Protein AF-A0A371E6U9-F1 (afdb_monomer_lite)

Secondary structure (DSSP, 8-state):
----SS-HHHHHHHGGGG--THHHHHHHHSPTTS--SHHHHHHHHHHHH-TT------THHHHT----TT--HHHHHHHHHHHHHHHHS-SSHHHHHHHHTT---HHHHHHHHHHHHTTS--

Foldseek 3Di:
DDPPDDDQVVLVVCVLVVDDDPLNVVVVVDDPPQDDGNVSVVVVSCVVPVPDPPPLDDVVVLVVLDQDDVHDPVRSVVVSVVCCLLNVDDDDPLSVVCVVDVDPDPVVNVVSVVVVVVVPPD

Radius of gyration: 21.33 Å; chains: 1; bounding box: 51×49×44 Å

Sequence (122 aa):
MYISGGNDKLSCKLFPGTLRGVAMQWMTTLLARTIRTFNDLASTFVSQFAANKAKKLEVADLFDVKQARGESLKNYIACFNNATVSKGLRASPFSDSLALERSVSMEEIRMRAEKHVEVEED

pLDDT: mean 70.94, std 13.4, range [37.16, 91.88]

Structure (mmCIF, N/CA/C/O backbone):
data_AF-A0A371E6U9-F1
#
_entry.id   AF-A0A371E6U9-F1
#
loop_
_atom_site.group_PDB
_atom_site.id
_atom_site.type_symbol
_atom_site.label_atom_id
_atom_site.label_alt_id
_atom_site.label_comp_id
_atom_site.label_asym_id
_atom_site.label_entity_id
_atom_site.label_seq_id
_atom_site.pdbx_PDB_ins_code
_atom_site.Cartn_x
_atom_site.Cartn_y
_atom_site.Cartn_z
_atom_site.occupancy
_atom_site.B_iso_or_equiv
_atom_site.auth_seq_id
_atom_site.auth_comp_id
_atom_site.auth_asym_id
_atom_site.auth_atom_id
_atom_site.pdbx_PDB_model_num
ATOM 1 N N . MET A 1 1 ? 20.341 -10.053 4.316 1.00 43.53 1 MET A N 1
ATOM 2 C CA . MET A 1 1 ? 21.127 -10.214 3.074 1.00 43.53 1 MET A CA 1
ATOM 3 C C . MET A 1 1 ? 21.122 -8.858 2.383 1.00 43.53 1 MET A C 1
ATOM 5 O O . MET A 1 1 ? 20.090 -8.465 1.859 1.00 43.53 1 MET A O 1
ATOM 9 N N . TYR A 1 2 ? 22.200 -8.082 2.523 1.00 43.97 2 TYR A N 1
ATOM 10 C CA . TYR A 1 2 ? 22.331 -6.777 1.871 1.00 43.97 2 TYR A CA 1
ATOM 11 C C . TYR A 1 2 ? 22.544 -7.019 0.376 1.00 43.97 2 TYR A C 1
ATOM 13 O O . TYR A 1 2 ? 23.588 -7.533 -0.016 1.00 43.97 2 TYR A O 1
ATOM 21 N N . ILE A 1 3 ? 21.555 -6.693 -0.455 1.00 56.47 3 ILE A N 1
ATOM 22 C CA . ILE A 1 3 ? 21.759 -6.618 -1.902 1.00 56.47 3 ILE A CA 1
ATOM 23 C C . ILE A 1 3 ? 22.438 -5.269 -2.138 1.00 56.47 3 ILE A C 1
ATOM 25 O O . ILE A 1 3 ? 21.780 -4.251 -2.335 1.00 56.47 3 ILE A O 1
ATOM 29 N N . SER A 1 4 ? 23.762 -5.245 -1.966 1.00 50.97 4 SER A N 1
ATOM 30 C CA . SER A 1 4 ? 24.583 -4.063 -2.211 1.00 50.97 4 SER A CA 1
ATOM 31 C C . SER A 1 4 ? 24.419 -3.629 -3.664 1.00 50.97 4 SER A C 1
ATOM 33 O O . SER A 1 4 ? 24.529 -4.457 -4.573 1.00 50.97 4 SER A O 1
ATOM 35 N N . GLY A 1 5 ? 24.157 -2.337 -3.862 1.00 58.53 5 GLY A N 1
ATOM 36 C CA . GLY A 1 5 ? 24.047 -1.705 -5.170 1.00 58.53 5 GLY A CA 1
ATOM 37 C C . GLY A 1 5 ? 25.189 -2.115 -6.095 1.00 58.53 5 GLY A C 1
ATOM 38 O O . GLY A 1 5 ? 26.359 -2.068 -5.723 1.00 58.53 5 GLY A O 1
ATOM 39 N N . GLY A 1 6 ? 24.832 -2.555 -7.299 1.00 61.41 6 GLY A N 1
ATOM 40 C CA . GLY A 1 6 ? 25.826 -2.885 -8.314 1.00 61.41 6 GLY A CA 1
ATOM 41 C C . GLY A 1 6 ? 25.259 -3.446 -9.611 1.00 61.41 6 GLY A C 1
ATOM 42 O O . GLY A 1 6 ? 25.862 -3.246 -10.659 1.00 61.41 6 GLY A O 1
ATOM 43 N N . ASN A 1 7 ? 24.101 -4.117 -9.599 1.00 77.31 7 ASN A N 1
ATOM 44 C CA . ASN A 1 7 ? 23.497 -4.583 -10.847 1.00 77.31 7 ASN A CA 1
ATOM 45 C C . ASN A 1 7 ? 22.006 -4.904 -10.683 1.00 77.31 7 ASN A C 1
ATOM 47 O O . ASN A 1 7 ? 21.654 -6.010 -10.269 1.00 77.31 7 ASN A O 1
ATOM 51 N N . ASP A 1 8 ? 21.128 -3.977 -11.067 1.00 78.88 8 ASP A N 1
ATOM 52 C CA . ASP A 1 8 ? 19.671 -4.178 -11.088 1.00 78.88 8 ASP A CA 1
ATOM 53 C C . ASP A 1 8 ? 19.268 -5.491 -11.767 1.00 78.88 8 ASP A C 1
ATOM 55 O O . ASP A 1 8 ? 18.361 -6.188 -11.315 1.00 78.88 8 ASP A O 1
ATOM 59 N N . LYS A 1 9 ? 20.004 -5.893 -12.810 1.00 78.88 9 LYS A N 1
ATOM 60 C CA . LYS A 1 9 ? 19.776 -7.153 -13.519 1.00 78.88 9 LYS A CA 1
ATOM 61 C C . LYS A 1 9 ? 20.050 -8.377 -12.647 1.00 78.88 9 LYS A C 1
ATOM 63 O O . LYS A 1 9 ? 19.348 -9.376 -12.787 1.00 78.88 9 LYS A O 1
ATOM 68 N N . LEU A 1 10 ? 21.069 -8.340 -11.785 1.00 83.75 10 LEU A N 1
ATOM 69 C CA . LEU A 1 10 ? 21.347 -9.431 -10.844 1.00 83.75 10 LEU A CA 1
ATOM 70 C C . LEU A 1 10 ?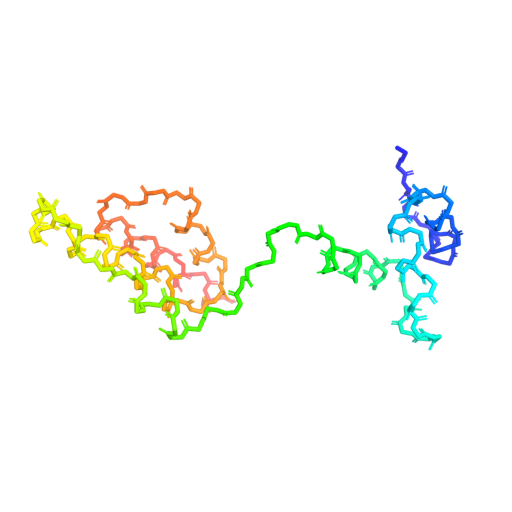 20.302 -9.450 -9.731 1.00 83.75 10 LEU A C 1
ATOM 72 O O . LEU A 1 10 ? 19.750 -10.510 -9.448 1.00 83.75 10 LEU A O 1
ATOM 76 N N . SER A 1 11 ? 19.964 -8.290 -9.171 1.00 83.62 11 SER A N 1
ATOM 77 C CA . SER A 1 11 ? 18.955 -8.172 -8.114 1.00 83.62 11 SER A CA 1
ATOM 78 C C . SER A 1 11 ? 17.587 -8.686 -8.575 1.00 83.62 11 SER A C 1
ATOM 80 O O . SER A 1 11 ? 16.984 -9.515 -7.896 1.00 83.62 11 SER A O 1
ATOM 82 N N . CYS A 1 12 ? 17.135 -8.306 -9.775 1.00 82.62 12 CYS A N 1
ATOM 83 C CA . CYS A 1 12 ? 15.891 -8.812 -10.366 1.00 82.62 12 CYS A CA 1
ATOM 84 C C . CYS A 1 12 ? 15.909 -10.325 -10.617 1.00 82.62 12 CYS A C 1
ATOM 86 O O . CYS A 1 12 ? 14.874 -10.972 -10.497 1.00 82.62 12 CYS A O 1
ATOM 88 N N . LYS A 1 13 ? 17.066 -10.906 -10.964 1.00 82.12 13 LYS A N 1
ATOM 89 C CA . LYS A 1 13 ? 17.198 -12.356 -11.186 1.00 82.12 13 LYS A CA 1
ATOM 90 C C . LYS A 1 13 ? 17.192 -13.161 -9.891 1.00 82.12 13 LYS A C 1
ATOM 92 O O . LYS A 1 13 ? 16.694 -14.281 -9.886 1.00 82.12 13 LYS A O 1
ATOM 97 N N . LEU A 1 14 ? 17.765 -12.617 -8.820 1.00 86.81 14 LEU A N 1
ATOM 98 C CA . LEU A 1 14 ? 17.852 -13.297 -7.527 1.00 86.81 14 LEU A CA 1
ATOM 99 C C . LEU A 1 14 ? 16.552 -13.188 -6.724 1.00 86.81 14 LEU A C 1
ATOM 101 O O . LEU A 1 14 ? 16.224 -14.103 -5.974 1.00 86.81 14 LEU A O 1
ATOM 105 N N . PHE A 1 15 ? 15.797 -12.102 -6.904 1.00 85.50 15 PHE A N 1
ATOM 106 C CA . PHE A 1 15 ? 14.582 -11.822 -6.138 1.00 85.50 15 PHE A CA 1
ATOM 107 C C . PHE A 1 15 ? 13.524 -12.940 -6.177 1.00 85.50 15 PHE A C 1
ATOM 109 O O . PHE A 1 15 ? 13.053 -13.313 -5.109 1.00 85.50 15 PHE A O 1
ATOM 116 N N . PRO A 1 16 ? 13.181 -13.569 -7.321 1.00 85.12 16 PRO A N 1
ATOM 117 C CA . PRO A 1 16 ? 12.242 -14.695 -7.325 1.00 85.12 16 PRO A CA 1
ATOM 118 C C . PRO A 1 16 ? 12.646 -15.846 -6.394 1.00 85.12 16 PRO A C 1
ATOM 120 O O . PRO A 1 16 ? 11.778 -16.495 -5.817 1.00 85.12 16 PRO A O 1
ATOM 123 N N . GLY A 1 17 ? 13.952 -16.078 -6.212 1.00 86.62 17 GLY A N 1
ATOM 124 C CA . GLY A 1 17 ? 14.481 -17.129 -5.339 1.00 86.62 17 GLY A CA 1
ATOM 125 C C . GLY A 1 17 ? 14.289 -16.860 -3.844 1.00 86.62 17 GLY A C 1
ATOM 126 O O . GLY A 1 17 ? 14.432 -17.780 -3.041 1.00 86.62 17 GLY A O 1
ATOM 127 N N . THR A 1 18 ? 13.952 -15.628 -3.452 1.00 87.12 18 THR A N 1
ATOM 128 C CA . THR A 1 18 ? 13.655 -15.275 -2.054 1.00 87.12 18 THR A CA 1
ATOM 129 C C . THR A 1 18 ? 12.167 -15.399 -1.716 1.00 87.12 18 THR A C 1
ATOM 131 O O . THR A 1 18 ? 11.805 -15.397 -0.539 1.00 87.12 18 THR A O 1
ATOM 134 N N . LEU A 1 19 ? 11.296 -15.536 -2.722 1.00 88.75 19 LEU A N 1
ATOM 135 C CA . LEU A 1 19 ? 9.846 -15.597 -2.547 1.00 88.75 19 LEU A CA 1
ATOM 136 C C . LEU A 1 19 ? 9.373 -17.022 -2.241 1.00 88.75 19 LEU A C 1
ATOM 138 O O . LEU A 1 19 ? 9.961 -18.009 -2.680 1.00 88.75 19 LEU A O 1
ATOM 142 N N . ARG A 1 20 ? 8.262 -17.141 -1.507 1.00 89.75 20 ARG A N 1
ATOM 143 C CA . ARG A 1 20 ? 7.579 -18.415 -1.225 1.00 89.75 20 ARG A CA 1
ATOM 144 C C . ARG A 1 20 ? 6.064 -18.245 -1.307 1.00 89.75 20 ARG A C 1
ATOM 146 O O . ARG A 1 20 ? 5.546 -17.147 -1.109 1.00 89.75 20 ARG A O 1
ATOM 153 N N . GLY A 1 21 ? 5.358 -19.342 -1.580 1.00 91.88 21 GLY A N 1
ATOM 154 C CA . GLY A 1 21 ? 3.893 -19.387 -1.571 1.00 91.88 21 GLY A CA 1
ATOM 155 C C . GLY A 1 21 ? 3.250 -18.356 -2.503 1.00 91.88 21 GLY A C 1
ATOM 156 O O . GLY A 1 21 ? 3.642 -18.223 -3.662 1.00 91.88 21 GLY A O 1
ATOM 157 N N . VAL A 1 22 ? 2.283 -17.598 -1.978 1.00 87.25 22 VAL A N 1
ATOM 158 C CA . VAL A 1 22 ? 1.482 -16.615 -2.734 1.00 87.25 22 VAL A CA 1
ATOM 159 C C . VAL A 1 22 ? 2.347 -15.554 -3.423 1.00 87.25 22 VAL A C 1
ATOM 161 O O . VAL A 1 22 ? 2.048 -15.154 -4.546 1.00 87.25 22 VAL A O 1
ATOM 164 N N . ALA A 1 23 ? 3.457 -15.141 -2.802 1.00 87.19 23 ALA A N 1
ATOM 165 C CA . ALA A 1 23 ? 4.379 -14.172 -3.393 1.00 87.19 23 ALA A CA 1
ATOM 166 C C . ALA A 1 23 ? 5.077 -14.711 -4.651 1.00 87.19 23 ALA A C 1
ATOM 168 O O . ALA A 1 23 ? 5.253 -13.982 -5.626 1.00 87.19 23 ALA A O 1
ATOM 169 N N . MET A 1 24 ? 5.426 -16.000 -4.658 1.00 89.50 24 MET A N 1
ATOM 170 C CA . MET A 1 24 ? 6.011 -16.655 -5.829 1.00 89.50 24 MET A CA 1
ATOM 171 C C . MET A 1 24 ? 4.984 -16.768 -6.961 1.00 89.50 24 MET A C 1
ATOM 173 O O . MET A 1 24 ? 5.300 -16.451 -8.105 1.00 89.50 24 MET A O 1
ATOM 177 N N . GLN A 1 25 ? 3.744 -17.157 -6.645 1.00 87.62 25 GLN A N 1
ATOM 178 C CA . GLN A 1 25 ? 2.671 -17.252 -7.637 1.00 87.62 25 GLN A CA 1
ATOM 179 C C . GLN A 1 25 ? 2.353 -15.888 -8.257 1.00 87.62 25 GLN A C 1
ATOM 181 O O . GLN A 1 25 ? 2.256 -15.777 -9.476 1.00 87.62 25 GLN A O 1
ATOM 186 N N . TRP A 1 26 ? 2.267 -14.831 -7.450 1.00 90.06 26 TRP A N 1
ATOM 187 C CA . TRP A 1 26 ? 2.067 -13.471 -7.948 1.00 90.06 26 TRP A CA 1
ATOM 188 C C . TRP A 1 26 ? 3.157 -13.037 -8.934 1.00 90.06 26 TRP A C 1
ATOM 190 O O . TRP A 1 26 ? 2.837 -12.465 -9.973 1.00 90.06 26 TRP A O 1
ATOM 200 N N . MET A 1 27 ? 4.424 -13.371 -8.677 1.00 86.19 27 MET A N 1
ATOM 201 C CA . MET A 1 27 ? 5.530 -13.007 -9.569 1.00 86.19 27 MET A CA 1
ATOM 202 C C . MET A 1 27 ? 5.334 -13.567 -10.989 1.00 86.19 27 MET A C 1
ATOM 204 O O . MET A 1 27 ? 5.698 -12.917 -11.965 1.00 86.19 27 MET A O 1
ATOM 208 N N . THR A 1 28 ? 4.697 -14.738 -11.121 1.00 85.50 28 THR A N 1
ATOM 209 C CA . THR A 1 28 ? 4.373 -15.345 -12.428 1.00 85.50 28 THR A CA 1
ATOM 210 C C . THR A 1 28 ? 3.244 -14.638 -13.182 1.00 85.50 28 THR A C 1
ATOM 212 O O . THR A 1 28 ? 3.129 -14.799 -14.393 1.00 85.50 28 THR A O 1
ATOM 215 N N . THR A 1 29 ? 2.428 -13.833 -12.493 1.00 86.75 29 THR A N 1
ATOM 216 C CA . THR A 1 29 ? 1.327 -13.063 -13.101 1.00 86.75 29 THR A CA 1
ATOM 217 C C . THR A 1 29 ? 1.768 -11.718 -13.674 1.00 86.75 29 THR A C 1
ATOM 219 O O . THR A 1 29 ? 0.993 -11.053 -14.362 1.00 86.75 29 THR A O 1
ATOM 222 N N . LEU A 1 30 ? 3.009 -11.299 -13.408 1.00 84.56 30 LEU A N 1
ATOM 223 C CA . LEU A 1 30 ? 3.534 -10.036 -13.910 1.00 84.56 30 LEU A CA 1
ATOM 224 C C . LEU A 1 30 ? 3.774 -10.121 -15.421 1.00 84.56 30 LEU A C 1
ATOM 226 O O . LEU A 1 30 ? 4.456 -11.019 -15.915 1.00 84.56 30 LEU A O 1
ATOM 230 N N . LEU A 1 31 ? 3.231 -9.151 -16.159 1.00 78.69 31 LEU A N 1
ATOM 231 C CA . LEU A 1 31 ? 3.429 -9.054 -17.60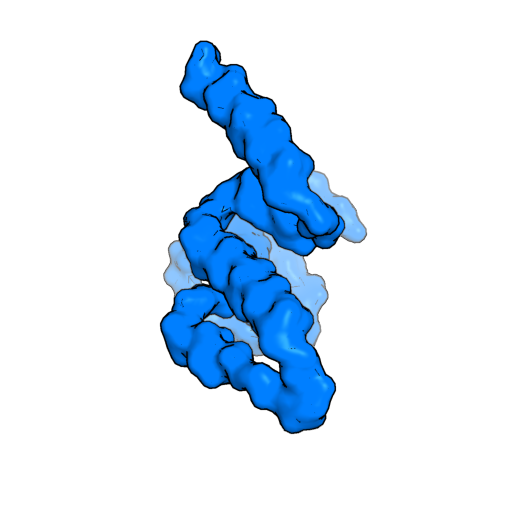3 1.00 78.69 31 LEU A CA 1
ATOM 232 C C . LEU A 1 31 ? 4.909 -8.845 -17.941 1.00 78.69 31 LEU A C 1
ATOM 234 O O . LEU A 1 31 ? 5.624 -8.092 -17.276 1.00 78.69 31 LEU A O 1
ATOM 238 N N . ALA A 1 32 ? 5.362 -9.466 -19.030 1.00 72.06 32 ALA A N 1
ATOM 239 C CA . ALA A 1 32 ? 6.713 -9.256 -19.527 1.00 72.06 32 ALA A CA 1
ATOM 240 C C . ALA A 1 32 ? 6.954 -7.762 -19.828 1.00 72.06 32 ALA A C 1
ATOM 242 O O . ALA A 1 32 ? 6.116 -7.101 -20.437 1.00 72.06 32 ALA A O 1
ATOM 243 N N . ARG A 1 33 ? 8.139 -7.254 -19.460 1.00 72.81 33 ARG A N 1
ATOM 244 C CA . ARG A 1 33 ? 8.615 -5.869 -19.693 1.00 72.81 33 ARG A CA 1
ATOM 245 C C . ARG A 1 33 ? 8.007 -4.765 -18.812 1.00 72.81 33 ARG A C 1
ATOM 247 O O . ARG A 1 33 ? 8.289 -3.596 -19.073 1.00 72.81 33 ARG A O 1
ATOM 254 N N . THR A 1 34 ? 7.242 -5.093 -17.771 1.00 74.50 34 THR A N 1
ATOM 255 C CA . THR A 1 34 ? 6.760 -4.098 -16.787 1.00 74.50 34 THR A CA 1
ATOM 256 C C . THR A 1 34 ? 7.824 -3.697 -15.765 1.00 74.50 34 THR A C 1
ATOM 258 O O . THR A 1 34 ? 7.798 -2.580 -15.265 1.00 74.50 34 THR A O 1
ATOM 261 N N . ILE A 1 35 ? 8.788 -4.579 -15.496 1.00 80.62 35 ILE A N 1
ATOM 262 C CA . ILE A 1 35 ? 9.900 -4.346 -14.571 1.00 80.62 35 ILE A CA 1
ATOM 263 C C . ILE A 1 35 ? 11.171 -4.105 -15.383 1.00 80.62 35 ILE A C 1
ATOM 265 O O . ILE A 1 35 ? 11.620 -4.998 -16.110 1.00 80.62 35 ILE A O 1
ATOM 269 N N . ARG A 1 36 ? 11.760 -2.912 -15.263 1.00 82.31 36 ARG A N 1
ATOM 270 C CA . ARG A 1 36 ? 13.024 -2.545 -15.925 1.00 82.31 36 ARG A CA 1
ATOM 271 C C . ARG A 1 36 ? 14.183 -2.486 -14.937 1.00 82.31 36 ARG A C 1
ATOM 273 O O . ARG A 1 36 ? 15.307 -2.820 -15.304 1.00 82.31 36 ARG A O 1
ATOM 280 N N . THR A 1 37 ? 13.894 -2.116 -13.697 1.00 86.12 37 THR A N 1
ATOM 281 C CA . THR A 1 37 ? 14.857 -1.978 -12.601 1.00 86.12 37 THR A CA 1
ATOM 282 C C . THR A 1 37 ? 14.433 -2.801 -11.390 1.00 86.12 37 THR A C 1
ATOM 284 O O . THR A 1 37 ? 13.277 -3.213 -11.264 1.00 86.12 37 THR A O 1
ATOM 287 N N . PHE A 1 38 ? 15.361 -3.026 -10.457 1.00 84.75 38 PHE A N 1
ATOM 288 C CA . PHE A 1 38 ? 15.009 -3.648 -9.178 1.00 84.75 38 PHE A CA 1
ATOM 289 C C . PHE A 1 38 ? 14.037 -2.776 -8.374 1.00 84.75 38 PHE A C 1
ATOM 291 O O . PHE A 1 38 ? 13.183 -3.297 -7.660 1.00 84.75 38 PHE A O 1
ATOM 298 N N . ASN A 1 39 ? 14.119 -1.456 -8.542 1.00 85.38 39 ASN A N 1
ATOM 299 C CA . ASN A 1 39 ? 13.210 -0.521 -7.898 1.00 85.38 39 ASN A CA 1
ATOM 300 C C . ASN A 1 39 ? 11.760 -0.687 -8.389 1.00 85.38 39 ASN A C 1
ATOM 302 O O . ASN A 1 39 ? 10.839 -0.710 -7.575 1.00 85.38 39 ASN A O 1
ATOM 306 N N . ASP A 1 40 ? 11.547 -0.901 -9.694 1.00 86.12 40 ASP A N 1
ATOM 307 C CA . ASP A 1 40 ? 10.208 -1.168 -10.248 1.00 86.12 40 ASP A CA 1
ATOM 308 C C . ASP A 1 40 ? 9.597 -2.436 -9.635 1.00 86.12 40 ASP A C 1
ATOM 310 O O . ASP A 1 40 ? 8.417 -2.470 -9.271 1.00 86.12 40 ASP A O 1
ATOM 314 N N . LEU A 1 41 ? 10.420 -3.478 -9.484 1.00 86.81 41 LEU A N 1
ATOM 315 C CA . LEU A 1 41 ? 10.031 -4.739 -8.858 1.00 86.81 41 LEU A CA 1
ATOM 316 C C . LEU A 1 41 ? 9.677 -4.547 -7.382 1.00 86.81 41 LEU A C 1
ATOM 318 O O . LEU A 1 41 ? 8.615 -4.992 -6.949 1.00 86.81 41 LEU A O 1
ATOM 322 N N . ALA A 1 42 ? 10.534 -3.865 -6.621 1.00 86.56 42 ALA A N 1
ATOM 323 C CA . ALA A 1 42 ? 10.312 -3.595 -5.205 1.00 86.56 42 ALA A CA 1
ATOM 324 C C . ALA A 1 42 ? 9.034 -2.770 -4.982 1.00 86.56 42 ALA A C 1
ATOM 326 O O . ALA A 1 42 ? 8.206 -3.136 -4.149 1.00 86.56 42 ALA A O 1
ATOM 327 N N . SER A 1 43 ? 8.824 -1.718 -5.775 1.00 84.81 43 SER A N 1
ATOM 328 C CA . SER A 1 43 ? 7.617 -0.886 -5.725 1.00 84.81 43 SER A CA 1
ATOM 329 C C . SER A 1 43 ? 6.352 -1.692 -6.032 1.00 84.81 43 SER A C 1
ATOM 331 O O . SER A 1 43 ? 5.369 -1.634 -5.291 1.00 84.81 43 SER A O 1
ATOM 333 N N . THR A 1 44 ? 6.388 -2.527 -7.073 1.00 86.81 44 THR A N 1
ATOM 334 C CA . THR A 1 44 ? 5.256 -3.389 -7.449 1.00 86.81 44 THR A CA 1
ATOM 335 C C . THR A 1 44 ? 4.965 -4.433 -6.366 1.00 86.81 44 THR A C 1
ATOM 337 O O . THR A 1 44 ? 3.804 -4.669 -6.032 1.00 86.81 44 THR A O 1
ATOM 340 N N . PHE A 1 45 ? 6.003 -5.011 -5.758 1.00 87.25 45 PHE A N 1
ATOM 341 C CA . PHE A 1 45 ? 5.878 -5.967 -4.657 1.00 87.25 45 PHE A CA 1
ATOM 342 C C . PHE A 1 45 ? 5.256 -5.332 -3.411 1.00 87.25 45 PHE A C 1
ATOM 344 O O . PHE A 1 45 ? 4.300 -5.874 -2.858 1.00 87.25 45 PHE A O 1
ATOM 351 N N . VAL A 1 46 ? 5.743 -4.159 -2.998 1.00 86.00 46 VAL A N 1
ATOM 352 C CA . VAL A 1 46 ? 5.168 -3.399 -1.878 1.00 86.00 46 VAL A CA 1
ATOM 353 C C . VAL A 1 46 ? 3.727 -3.013 -2.194 1.00 86.00 46 VAL A C 1
ATOM 355 O O . VAL A 1 46 ? 2.850 -3.204 -1.364 1.00 86.00 46 VAL A O 1
ATOM 358 N N . SER A 1 47 ? 3.434 -2.562 -3.411 1.00 82.62 47 SER A N 1
ATOM 359 C CA . SER A 1 47 ? 2.066 -2.256 -3.835 1.00 82.62 47 SER A CA 1
ATOM 360 C C . SER A 1 47 ? 1.143 -3.478 -3.720 1.00 82.62 47 SER A C 1
ATOM 362 O O . SER A 1 47 ? -0.001 -3.349 -3.286 1.00 82.62 47 SER A O 1
ATOM 364 N N . GLN A 1 48 ? 1.605 -4.674 -4.074 1.00 83.88 48 GLN A N 1
ATOM 365 C CA . GLN A 1 48 ? 0.779 -5.878 -3.984 1.00 83.88 48 GLN A CA 1
ATOM 366 C C . GLN A 1 48 ? 0.586 -6.371 -2.543 1.00 83.88 48 GLN A C 1
ATOM 368 O O . GLN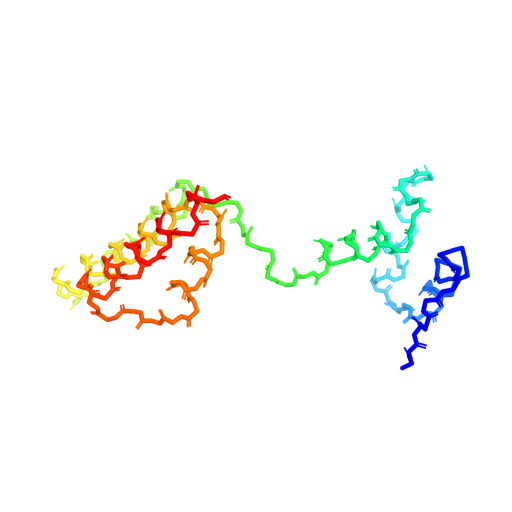 A 1 48 ? -0.519 -6.772 -2.182 1.00 83.88 48 GLN A O 1
ATOM 373 N N . PHE A 1 49 ? 1.655 -6.391 -1.744 1.00 83.06 49 PHE A N 1
ATOM 374 C CA . PHE A 1 49 ? 1.693 -7.106 -0.462 1.00 83.06 49 PHE A CA 1
ATOM 375 C C . PHE A 1 49 ? 1.724 -6.203 0.772 1.00 83.06 49 PHE A C 1
ATOM 377 O O . PHE A 1 49 ? 1.656 -6.713 1.891 1.00 83.06 49 PHE A O 1
ATOM 384 N N . ALA A 1 50 ? 1.801 -4.878 0.619 1.00 80.31 50 ALA A N 1
ATOM 385 C CA . ALA A 1 50 ? 1.657 -3.973 1.751 1.00 80.31 50 ALA A CA 1
ATOM 386 C C . ALA A 1 50 ? 0.237 -4.082 2.314 1.00 80.31 50 ALA A C 1
ATOM 388 O O . ALA A 1 50 ? -0.737 -3.649 1.700 1.00 80.31 50 ALA A O 1
ATOM 389 N N . ALA A 1 51 ? 0.143 -4.618 3.531 1.00 58.50 51 ALA A N 1
ATOM 390 C CA . ALA A 1 51 ? -1.101 -4.735 4.287 1.00 58.50 51 ALA A CA 1
ATOM 391 C C . ALA A 1 51 ? -1.761 -3.374 4.587 1.00 58.50 51 ALA A C 1
ATOM 393 O O . ALA A 1 51 ? -2.934 -3.325 4.941 1.00 58.50 51 ALA A O 1
ATOM 394 N N . ASN A 1 52 ? -1.017 -2.275 4.420 1.00 53.72 52 ASN A N 1
ATOM 395 C CA . ASN A 1 52 ? -1.470 -0.915 4.674 1.00 53.72 52 ASN A CA 1
ATOM 396 C C . ASN A 1 52 ? -1.332 -0.028 3.429 1.00 53.72 52 ASN A C 1
ATOM 398 O O . ASN A 1 52 ? -0.747 1.053 3.476 1.00 53.72 52 ASN A O 1
ATOM 402 N N . LYS A 1 53 ? -1.840 -0.487 2.280 1.00 55.56 53 LYS A N 1
ATOM 403 C CA . LYS A 1 53 ? -2.155 0.457 1.205 1.00 55.56 53 LYS A CA 1
ATOM 404 C C . LYS A 1 53 ? -3.168 1.440 1.773 1.00 55.56 53 LYS A C 1
ATOM 406 O O . LYS A 1 53 ? -4.277 1.020 2.101 1.00 55.56 53 LYS A O 1
ATOM 411 N N . ALA A 1 54 ? -2.781 2.712 1.888 1.00 55.19 54 ALA A N 1
ATOM 412 C CA . ALA A 1 54 ? -3.709 3.803 2.139 1.00 55.19 54 ALA A CA 1
ATOM 413 C C . ALA A 1 54 ? -4.854 3.644 1.134 1.00 55.19 54 ALA A C 1
ATOM 415 O O . ALA A 1 54 ? -4.674 3.853 -0.070 1.00 55.19 54 ALA A O 1
ATOM 416 N N . LYS A 1 55 ? -5.994 3.123 1.604 1.00 55.91 55 LYS A N 1
ATOM 417 C CA . LYS A 1 55 ? -7.173 2.969 0.762 1.00 55.91 55 LYS A CA 1
ATOM 418 C C . LYS A 1 55 ? -7.460 4.357 0.218 1.00 55.91 55 LYS A C 1
ATOM 420 O O . LYS A 1 55 ? -7.423 5.326 0.975 1.00 55.91 55 LYS A O 1
ATOM 425 N N . LYS A 1 56 ? -7.665 4.455 -1.096 1.00 52.81 56 LYS A N 1
ATOM 426 C CA . LYS A 1 56 ? -8.105 5.700 -1.715 1.00 52.81 56 LYS A CA 1
ATOM 427 C C . LYS A 1 56 ? -9.405 6.057 -1.005 1.00 52.81 56 LYS A C 1
ATOM 429 O O . LYS A 1 56 ? -10.371 5.318 -1.134 1.00 52.81 56 LYS A O 1
ATOM 434 N N . LEU A 1 57 ? -9.337 7.078 -0.160 1.00 57.31 57 LEU A N 1
ATOM 435 C CA . LEU A 1 57 ? -10.393 7.415 0.778 1.00 57.31 57 LEU A CA 1
ATOM 436 C C . LEU A 1 57 ? -11.626 7.786 -0.037 1.00 57.31 57 LEU A C 1
ATOM 438 O O . LEU A 1 57 ? -11.618 8.797 -0.743 1.00 57.31 57 LEU A O 1
ATOM 442 N N . GLU A 1 58 ? -12.646 6.936 -0.009 1.00 57.41 58 GLU A N 1
ATOM 443 C CA . GLU A 1 58 ? -13.896 7.224 -0.695 1.00 57.41 58 GLU A CA 1
ATOM 444 C C . GLU A 1 58 ? -14.833 7.961 0.255 1.00 57.41 58 GLU A C 1
ATOM 446 O O . GLU A 1 58 ? -14.818 7.767 1.469 1.00 57.41 58 GLU A O 1
ATOM 451 N N . VAL A 1 59 ? -15.703 8.805 -0.303 1.00 57.41 59 VAL A N 1
ATOM 452 C CA . VAL A 1 59 ? -16.754 9.492 0.469 1.00 57.41 59 VAL A CA 1
ATOM 453 C C . VAL A 1 59 ? -17.622 8.474 1.231 1.00 57.41 59 VAL A C 1
ATOM 455 O O . VAL A 1 59 ? -18.102 8.768 2.323 1.00 57.41 59 VAL A O 1
ATOM 458 N N . ALA A 1 60 ? -17.745 7.249 0.704 1.00 59.62 60 ALA A N 1
ATOM 459 C CA . ALA A 1 60 ? -18.362 6.103 1.371 1.00 59.62 60 ALA A CA 1
ATOM 460 C C . ALA A 1 60 ? -17.761 5.813 2.763 1.00 59.62 60 ALA A C 1
ATOM 462 O O . ALA A 1 60 ? -18.513 5.588 3.708 1.00 59.62 60 ALA A O 1
ATOM 463 N N . ASP A 1 61 ? -16.441 5.937 2.931 1.00 60.50 61 ASP A N 1
ATOM 464 C CA . ASP A 1 61 ? -15.748 5.718 4.209 1.00 60.50 61 ASP A CA 1
ATOM 465 C C . ASP A 1 61 ? -16.052 6.818 5.247 1.00 60.50 61 ASP A C 1
ATOM 467 O O . ASP A 1 61 ? -15.717 6.687 6.429 1.00 60.50 61 ASP A O 1
ATOM 471 N N . LEU A 1 62 ? -16.622 7.954 4.829 1.00 62.75 62 LEU A N 1
ATOM 472 C CA . LEU A 1 62 ? -17.060 9.032 5.722 1.00 62.75 62 LEU A CA 1
ATOM 473 C C . LEU A 1 62 ? -18.468 8.766 6.278 1.00 62.75 62 LEU A C 1
ATOM 475 O O . LEU A 1 62 ? -18.746 9.135 7.416 1.00 62.75 62 LEU A O 1
ATOM 479 N N . PHE A 1 63 ? -19.322 8.062 5.525 1.00 61.97 63 PHE A N 1
ATOM 480 C CA . PHE A 1 63 ? -20.670 7.671 5.964 1.00 61.97 63 PHE A CA 1
ATOM 481 C C . PHE A 1 63 ? -20.676 6.591 7.056 1.00 61.97 63 PHE A C 1
ATOM 483 O O . PHE A 1 63 ? -21.682 6.425 7.754 1.00 61.97 63 PHE A O 1
ATOM 490 N N . ASP A 1 64 ? -19.558 5.888 7.233 1.00 65.81 64 ASP A N 1
ATOM 491 C CA . ASP A 1 64 ? -19.376 4.925 8.321 1.00 65.81 64 ASP A CA 1
ATOM 492 C C . ASP A 1 64 ? -19.097 5.589 9.677 1.00 65.81 64 ASP A C 1
ATOM 494 O O . ASP A 1 64 ? -19.234 4.947 10.721 1.00 65.81 64 ASP A O 1
ATOM 498 N N . VAL A 1 65 ? -18.772 6.888 9.704 1.00 69.50 65 VAL A N 1
ATOM 499 C CA . VAL A 1 65 ? -18.623 7.639 10.956 1.00 69.50 65 VAL A CA 1
ATOM 500 C C . VAL A 1 65 ? -20.010 8.045 11.457 1.00 69.50 65 VAL A C 1
ATOM 502 O O . VAL A 1 65 ? -20.531 9.104 11.115 1.00 69.50 65 VAL A O 1
ATOM 505 N N . LYS A 1 66 ? -20.630 7.180 12.264 1.00 78.94 66 LYS A N 1
ATOM 506 C CA . LYS A 1 66 ? -21.932 7.424 12.904 1.00 78.94 66 LYS A CA 1
ATOM 507 C C . LYS A 1 66 ? -21.758 7.623 14.404 1.00 78.94 66 LYS A C 1
ATOM 509 O O . LYS A 1 66 ? -20.952 6.936 15.026 1.00 78.94 66 LYS A O 1
ATOM 514 N N . GLN A 1 67 ? -22.551 8.521 14.985 1.00 81.88 67 GLN A N 1
ATOM 515 C CA . GLN A 1 67 ? -22.577 8.723 16.432 1.00 81.88 67 GLN A CA 1
ATOM 516 C C . GLN A 1 67 ? -23.023 7.437 17.133 1.00 81.88 67 GLN A C 1
ATOM 518 O O . GLN A 1 67 ? -24.099 6.899 16.845 1.00 81.88 67 GLN A O 1
ATOM 523 N N . ALA A 1 68 ? -22.206 6.937 18.057 1.00 82.69 68 ALA A N 1
ATOM 524 C CA . ALA A 1 68 ? -22.542 5.732 18.806 1.00 82.69 68 ALA A CA 1
ATOM 525 C C . ALA A 1 68 ? -23.646 6.013 19.842 1.00 82.69 68 ALA A C 1
ATOM 527 O O . ALA A 1 68 ? -23.783 7.118 20.375 1.00 82.69 68 ALA A O 1
ATOM 528 N N . ARG A 1 69 ? -24.452 4.996 20.172 1.00 76.94 69 ARG A N 1
ATOM 529 C CA . ARG A 1 69 ? -25.507 5.128 21.190 1.00 76.94 69 ARG A CA 1
ATOM 530 C C . ARG A 1 69 ? -24.864 5.395 22.558 1.00 76.94 69 ARG A C 1
ATOM 532 O O . ARG A 1 69 ? -24.197 4.522 23.099 1.00 76.94 69 ARG A O 1
ATOM 539 N N . GLY A 1 70 ? -25.088 6.589 23.110 1.00 83.12 70 GLY A N 1
ATOM 540 C CA . GLY A 1 70 ? -24.492 7.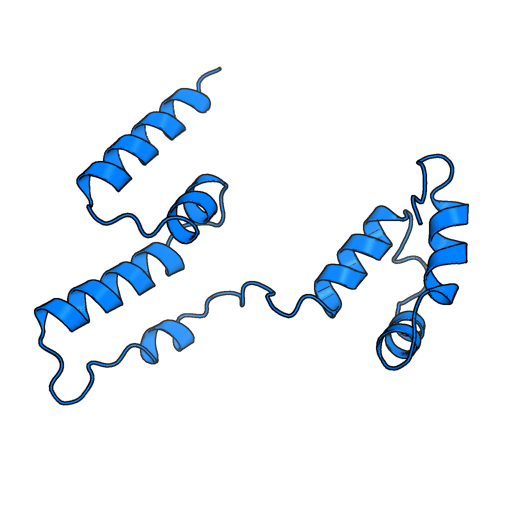040 24.376 1.00 83.12 70 GLY A CA 1
ATOM 541 C C . GLY A 1 70 ? -23.217 7.880 24.219 1.00 83.12 70 GLY A C 1
ATOM 542 O O . GLY A 1 70 ? -22.688 8.367 25.216 1.00 83.12 70 GLY A O 1
ATOM 543 N N . GLU A 1 71 ? -22.736 8.099 22.993 1.00 84.75 71 GLU A N 1
ATOM 544 C CA . GLU A 1 71 ? -21.651 9.040 22.726 1.00 84.75 71 GLU A CA 1
ATOM 545 C C . GLU A 1 71 ? -22.151 10.484 22.848 1.00 84.75 71 GLU A C 1
ATOM 547 O O . GLU A 1 71 ? -23.169 10.861 22.261 1.00 84.75 71 GLU A O 1
ATOM 552 N N . SER A 1 72 ? -21.423 11.315 23.599 1.00 87.69 72 SER A N 1
ATOM 553 C CA . SER A 1 72 ? -21.741 12.740 23.685 1.00 87.69 72 SER A CA 1
ATOM 554 C C . SER A 1 72 ? -21.496 13.427 22.341 1.00 87.69 72 SER A C 1
ATOM 556 O O . SER A 1 72 ? -20.540 13.115 21.631 1.00 87.69 72 SER A O 1
ATOM 558 N N . LEU A 1 73 ? -22.320 14.424 22.013 1.00 80.75 73 LEU A N 1
ATOM 559 C CA . LEU A 1 73 ? -22.194 15.161 20.754 1.00 80.75 73 LEU A CA 1
ATOM 560 C C . LEU A 1 73 ? -20.799 15.789 20.577 1.00 80.75 73 LEU A C 1
ATOM 562 O O . LEU A 1 73 ? -20.262 15.816 19.475 1.00 80.75 73 LEU A O 1
ATOM 566 N N . LYS A 1 74 ? -20.181 16.241 21.676 1.00 83.00 74 LYS A N 1
ATOM 567 C CA . LYS A 1 74 ? -18.820 16.793 21.680 1.00 83.00 74 LYS A CA 1
ATOM 568 C C . LYS A 1 74 ? -17.779 15.763 21.228 1.00 83.00 74 LYS A C 1
ATOM 570 O O . LYS A 1 74 ? -16.897 16.098 20.443 1.00 83.00 74 LYS A O 1
ATOM 575 N N . ASN A 1 75 ? -17.890 14.527 21.712 1.00 80.38 75 ASN A N 1
ATOM 576 C CA . ASN A 1 75 ? -16.963 13.452 21.359 1.00 80.38 75 ASN A CA 1
ATOM 577 C C . ASN A 1 75 ? -17.161 13.012 19.907 1.00 80.38 75 ASN A C 1
ATOM 579 O O . ASN A 1 75 ? -16.181 12.900 19.174 1.00 80.38 75 ASN A O 1
ATOM 583 N N . TYR A 1 76 ? -18.418 12.901 19.473 1.00 81.75 76 TYR A N 1
ATOM 584 C CA . TYR A 1 76 ? -18.745 12.599 18.085 1.00 81.75 76 TYR A CA 1
ATOM 585 C C . TYR A 1 76 ? -18.156 13.635 17.121 1.00 81.75 76 TYR A C 1
ATOM 587 O O . TYR A 1 76 ? -17.468 13.271 16.172 1.00 81.75 76 TYR A O 1
ATOM 595 N N . ILE A 1 77 ? -18.356 14.931 17.389 1.00 79.38 77 ILE A N 1
ATOM 596 C CA . ILE A 1 77 ? -17.819 16.012 16.548 1.00 79.38 77 ILE A CA 1
ATOM 597 C C . ILE A 1 77 ? -16.286 15.986 16.529 1.00 79.38 77 ILE A C 1
ATOM 599 O O . ILE A 1 77 ? -15.688 16.182 15.474 1.00 79.38 77 ILE A O 1
ATOM 603 N N . ALA A 1 78 ? -15.630 15.702 17.658 1.00 77.88 78 ALA A N 1
ATOM 604 C CA . ALA A 1 78 ? -14.174 15.584 17.705 1.00 77.88 78 ALA A CA 1
ATOM 605 C C . ALA A 1 78 ? -13.660 14.416 16.842 1.00 77.88 78 ALA A C 1
ATOM 607 O O . ALA A 1 78 ? -12.722 14.590 16.062 1.00 77.88 78 ALA A O 1
ATOM 608 N N . CYS A 1 79 ? -14.297 13.246 16.926 1.00 72.19 79 CYS A N 1
ATOM 609 C CA . CYS A 1 79 ? -13.960 12.085 16.103 1.00 72.19 79 CYS A CA 1
ATOM 610 C C . CYS A 1 79 ? -14.263 12.317 14.618 1.00 72.19 79 CYS A C 1
ATOM 612 O O . CYS A 1 79 ? -13.435 11.986 13.770 1.00 72.19 79 CYS A O 1
ATOM 614 N N . PHE A 1 80 ? -15.404 12.931 14.302 1.00 74.62 80 PHE A N 1
ATOM 615 C CA . PHE A 1 80 ? -15.799 13.281 12.941 1.00 74.62 80 PHE A CA 1
ATOM 616 C C . PHE A 1 80 ? -14.833 14.290 12.314 1.00 74.62 80 PHE A C 1
ATOM 618 O O . PHE A 1 80 ? -14.375 14.084 11.192 1.00 74.62 80 PHE A O 1
ATOM 625 N N . ASN A 1 81 ? -14.449 15.339 13.043 1.00 72.06 81 ASN A N 1
ATOM 626 C CA . ASN A 1 81 ? -13.488 16.330 12.562 1.00 72.06 81 ASN A CA 1
ATOM 627 C C . ASN A 1 81 ? -12.099 15.724 12.382 1.00 72.06 81 ASN A C 1
ATOM 629 O O . ASN A 1 81 ? -11.470 15.966 11.360 1.00 72.06 81 ASN A O 1
ATOM 633 N N . ASN A 1 82 ? -11.638 14.884 13.309 1.00 67.56 82 ASN A N 1
ATOM 634 C CA . ASN A 1 82 ? -10.360 14.193 13.158 1.00 67.56 82 ASN A CA 1
ATOM 635 C C . ASN A 1 82 ? -10.360 13.262 11.933 1.00 67.56 82 ASN A C 1
ATOM 637 O O . ASN A 1 82 ? -9.418 13.256 11.139 1.00 67.56 82 ASN A O 1
ATOM 641 N N . ALA A 1 83 ? -11.452 12.521 11.727 1.00 64.38 83 ALA A N 1
ATOM 642 C CA . ALA A 1 83 ? -11.642 11.716 10.529 1.00 64.38 83 ALA A CA 1
ATOM 643 C C . ALA A 1 83 ? -11.689 12.593 9.269 1.00 64.38 83 ALA A C 1
ATOM 645 O O . ALA A 1 83 ? -11.109 12.222 8.266 1.00 64.38 83 ALA A O 1
ATOM 646 N N . THR A 1 84 ? -12.313 13.768 9.303 1.00 62.44 84 THR A N 1
ATOM 647 C CA . THR A 1 84 ? -12.436 14.653 8.131 1.00 62.44 84 THR A CA 1
ATOM 648 C C . THR A 1 84 ? -11.131 15.387 7.807 1.00 62.44 84 THR A C 1
ATOM 650 O O . THR A 1 84 ? -10.799 15.530 6.637 1.00 62.44 84 THR A O 1
ATOM 653 N N . VAL A 1 85 ? -10.350 15.802 8.809 1.00 62.88 85 VAL A N 1
ATOM 654 C CA . VAL A 1 85 ? -9.032 16.440 8.626 1.00 62.88 85 VAL A CA 1
ATOM 655 C C . VAL A 1 85 ? -8.026 15.431 8.078 1.00 62.88 85 VAL A C 1
ATOM 657 O O . VAL A 1 85 ? -7.394 15.692 7.060 1.00 62.88 85 VAL A O 1
ATOM 660 N N . SER A 1 86 ? -7.934 14.243 8.680 1.00 55.25 86 SER A N 1
ATOM 661 C CA . SER A 1 86 ? -7.082 13.170 8.147 1.00 55.25 86 SER A CA 1
ATOM 662 C C . SER A 1 86 ? -7.525 12.698 6.758 1.00 55.25 86 SER A C 1
ATOM 664 O O . SER A 1 86 ? -6.678 12.333 5.948 1.00 55.25 86 SER A O 1
ATOM 666 N N . LYS A 1 87 ? -8.833 12.738 6.453 1.00 58.31 87 LYS A N 1
ATOM 667 C CA . LYS A 1 87 ? -9.375 12.310 5.154 1.00 58.31 87 LYS A CA 1
ATOM 668 C C . LYS A 1 87 ? -9.426 13.399 4.072 1.00 58.31 87 LYS A C 1
ATOM 670 O O . LYS A 1 87 ? -9.599 13.061 2.905 1.00 58.31 87 LYS A O 1
ATOM 675 N N . GLY A 1 88 ? -9.315 14.677 4.436 1.00 52.84 88 GLY A N 1
ATOM 676 C CA . GLY A 1 88 ? -9.458 15.828 3.533 1.00 52.84 88 GLY A CA 1
ATOM 677 C C . GLY A 1 88 ? -8.141 16.485 3.112 1.00 52.84 88 GLY A C 1
ATOM 678 O O . GLY A 1 88 ? -8.131 17.283 2.176 1.00 52.84 88 GLY A O 1
ATOM 679 N N . LEU A 1 89 ? -7.027 16.160 3.774 1.00 58.28 89 LEU A N 1
ATOM 680 C CA . LEU A 1 89 ? -5.706 16.660 3.399 1.00 58.28 89 LEU A CA 1
ATOM 681 C C . LEU A 1 89 ? -5.139 15.857 2.221 1.00 58.28 89 LEU A C 1
ATOM 683 O O . LEU A 1 89 ? -5.168 14.626 2.203 1.00 58.28 89 LEU A O 1
ATOM 687 N N . ARG A 1 90 ? -4.600 16.562 1.220 1.00 56.69 90 ARG A N 1
ATOM 688 C CA . ARG A 1 90 ? -3.831 15.938 0.136 1.00 56.69 90 ARG A CA 1
ATOM 689 C C . ARG A 1 90 ? -2.617 15.243 0.752 1.00 56.69 90 ARG A C 1
ATOM 691 O O . ARG A 1 90 ? -1.927 15.862 1.554 1.00 56.69 90 ARG A O 1
ATOM 698 N N . ALA A 1 91 ? -2.353 14.002 0.337 1.00 57.09 91 ALA A N 1
ATOM 699 C CA . ALA A 1 91 ? -1.176 13.258 0.776 1.00 57.09 91 ALA A CA 1
ATOM 700 C C . ALA A 1 91 ? 0.093 14.096 0.548 1.00 57.09 91 ALA A C 1
ATOM 702 O O . ALA A 1 91 ? 0.452 14.395 -0.596 1.00 57.09 91 ALA A O 1
ATOM 703 N N . SER A 1 92 ? 0.721 14.515 1.641 1.00 60.31 92 SER A N 1
ATOM 704 C CA . SER A 1 92 ? 1.963 15.275 1.674 1.00 60.31 92 SER A CA 1
ATOM 705 C C . SER A 1 92 ? 2.751 14.912 2.941 1.00 60.31 92 SER A C 1
ATOM 707 O O . SER A 1 92 ? 2.171 14.408 3.907 1.00 60.31 92 SER A O 1
ATOM 709 N N . PRO A 1 93 ? 4.061 15.206 2.996 1.00 65.56 93 PRO A N 1
ATOM 710 C CA . PRO A 1 93 ? 4.869 14.973 4.197 1.00 65.56 93 PRO A CA 1
ATOM 711 C C . PRO A 1 93 ? 4.273 15.612 5.464 1.00 65.56 93 PRO A C 1
ATOM 713 O O . PRO A 1 93 ? 4.425 15.094 6.571 1.00 65.56 93 PRO A O 1
ATOM 716 N N . PHE A 1 94 ? 3.529 16.708 5.292 1.00 65.81 94 PHE A N 1
ATOM 717 C CA . PHE A 1 94 ? 2.802 17.377 6.361 1.00 65.81 94 PHE A CA 1
ATOM 718 C C . PHE A 1 94 ? 1.595 16.560 6.854 1.00 65.81 94 PHE A C 1
ATOM 720 O O . PHE A 1 94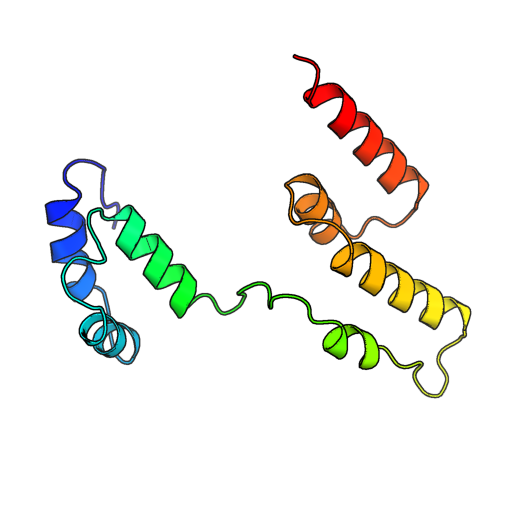 ? 1.429 16.393 8.063 1.00 65.81 94 PHE A O 1
ATOM 727 N N . SER A 1 95 ? 0.779 15.999 5.950 1.00 60.28 95 SER A N 1
ATOM 728 C CA . SER A 1 95 ? -0.364 15.156 6.339 1.00 60.28 95 SER A CA 1
ATOM 729 C C . SER A 1 95 ? 0.079 13.873 7.044 1.00 60.28 95 SER A C 1
ATOM 731 O O . SER A 1 95 ? -0.566 13.450 8.001 1.00 60.28 95 SER A O 1
ATOM 733 N N . ASP A 1 96 ? 1.198 13.284 6.613 1.00 63.88 96 ASP A N 1
ATOM 734 C CA . ASP A 1 96 ? 1.755 12.069 7.218 1.00 63.88 96 ASP A CA 1
ATOM 735 C C . ASP A 1 96 ? 2.275 12.336 8.638 1.00 63.88 96 ASP A C 1
ATOM 737 O O . ASP A 1 96 ? 2.028 11.547 9.551 1.00 63.88 96 ASP A O 1
ATOM 741 N N . SER A 1 97 ? 2.923 13.486 8.854 1.00 62.97 97 SER A N 1
ATOM 742 C CA . SER A 1 97 ? 3.391 13.932 10.173 1.00 62.97 97 SER A CA 1
ATOM 743 C C . SER A 1 97 ? 2.234 14.174 11.155 1.00 62.97 97 SER A C 1
ATOM 745 O O . SER A 1 97 ? 2.299 13.761 12.315 1.00 62.97 97 SER A O 1
ATOM 747 N N . LEU A 1 98 ? 1.130 14.764 10.681 1.00 62.62 98 LEU A N 1
ATOM 748 C CA . LEU A 1 98 ? -0.092 14.957 11.473 1.00 62.62 98 LEU A CA 1
ATOM 749 C C . LEU A 1 98 ? -0.836 13.650 11.783 1.00 62.62 98 LEU A C 1
ATOM 751 O O . LEU A 1 98 ? -1.519 13.563 12.801 1.00 62.62 98 LEU A O 1
ATOM 755 N N . ALA A 1 99 ? -0.738 12.643 10.912 1.00 56.84 99 ALA A N 1
ATOM 756 C CA . ALA A 1 99 ? -1.340 11.332 11.137 1.00 56.84 99 ALA A CA 1
ATOM 757 C C . ALA A 1 99 ? -0.519 10.467 12.112 1.00 56.84 99 ALA A C 1
ATOM 759 O O . ALA A 1 99 ? -1.093 9.647 12.832 1.00 56.84 99 ALA A O 1
ATOM 760 N N . LEU A 1 100 ? 0.809 10.641 12.140 1.00 58.12 100 LEU A N 1
ATOM 761 C CA . LEU A 1 100 ? 1.716 9.896 13.020 1.00 58.12 100 LEU A CA 1
ATOM 762 C C . LEU A 1 100 ? 1.657 10.383 14.470 1.00 58.12 100 LEU A C 1
ATOM 764 O O . LEU A 1 100 ? 1.668 9.580 15.403 1.00 58.12 100 LEU A O 1
ATOM 768 N N . GLU A 1 101 ? 1.594 11.697 14.664 1.00 56.47 101 GLU A N 1
ATOM 769 C CA . GLU A 1 101 ? 1.493 12.302 15.983 1.00 56.47 101 GLU A CA 1
ATOM 770 C C . GLU A 1 101 ? 0.072 12.786 16.209 1.00 56.47 101 GLU A C 1
ATOM 772 O O . GLU A 1 101 ? -0.393 13.714 15.549 1.00 56.47 101 GLU A O 1
ATOM 777 N N . ARG A 1 102 ? -0.612 12.163 17.174 1.00 51.25 102 ARG A N 1
ATOM 778 C CA . ARG A 1 102 ? -1.951 12.546 17.630 1.00 51.25 102 ARG A CA 1
ATOM 779 C C . ARG A 1 102 ? -1.900 13.983 18.169 1.00 51.25 102 ARG A C 1
ATOM 781 O O . ARG A 1 102 ? -1.733 14.195 19.363 1.00 51.25 102 ARG A O 1
ATOM 788 N N . SER A 1 103 ? -1.979 14.958 17.272 1.00 53.97 103 SER A N 1
ATOM 789 C CA . SER A 1 103 ? -1.880 16.381 17.585 1.00 53.97 103 SER A CA 1
ATOM 790 C C . SER A 1 103 ? -3.141 16.760 18.352 1.00 53.97 103 SER A C 1
ATOM 792 O O . SER A 1 103 ? -4.252 16.460 17.908 1.00 53.97 103 SER A O 1
ATOM 794 N N . VAL A 1 104 ? -2.985 17.313 19.554 1.00 60.03 104 VAL A N 1
ATOM 795 C CA . VAL A 1 104 ? -4.084 17.372 20.534 1.00 60.03 104 VAL A CA 1
ATOM 796 C C . VAL A 1 104 ? -4.833 18.708 20.450 1.00 60.03 104 VAL A C 1
ATOM 798 O O . VAL A 1 104 ? -5.942 18.819 20.972 1.00 60.03 104 VAL A O 1
ATOM 801 N N . SER A 1 105 ? -4.282 19.70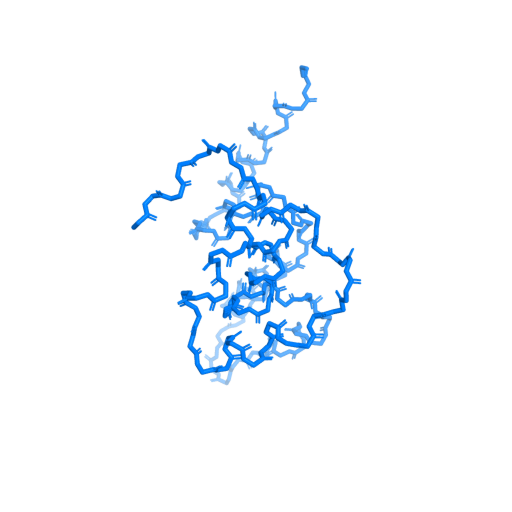9 19.747 1.00 68.06 105 SER A N 1
ATOM 802 C CA . SER A 1 105 ? -4.880 21.043 19.627 1.00 68.06 105 SER A CA 1
ATOM 803 C C . SER A 1 105 ? -4.719 21.682 18.243 1.00 68.06 105 SER A C 1
ATOM 805 O O . SER A 1 105 ? -3.697 21.539 17.576 1.00 68.06 105 SER A O 1
ATOM 807 N N . MET A 1 106 ? -5.726 22.468 17.848 1.00 59.78 106 MET A N 1
ATOM 808 C CA . MET A 1 106 ? -5.720 23.292 16.630 1.00 59.78 106 MET A CA 1
ATOM 809 C C . MET A 1 106 ? -4.558 24.300 16.596 1.00 59.78 106 MET A C 1
ATOM 811 O O . MET A 1 106 ? -4.060 24.610 15.518 1.00 59.78 106 MET A O 1
ATOM 815 N N . GLU A 1 107 ? -4.098 24.770 17.760 1.00 69.75 107 GLU A N 1
ATOM 816 C CA . GLU A 1 107 ? -2.953 25.686 17.886 1.00 69.75 107 GLU A CA 1
ATOM 817 C C . GLU A 1 107 ? -1.647 25.024 17.408 1.00 69.75 107 GLU A C 1
ATOM 819 O O . GLU A 1 107 ? -0.860 25.618 16.675 1.00 69.75 107 GLU A O 1
ATOM 824 N N . GLU A 1 108 ? -1.445 23.749 17.763 1.00 67.38 108 GLU A N 1
ATOM 825 C CA . GLU A 1 108 ? -0.263 22.973 17.368 1.00 67.38 108 GLU A CA 1
ATOM 826 C C . GLU A 1 108 ? -0.282 22.662 15.871 1.00 67.38 108 GLU A C 1
ATOM 828 O O . GLU A 1 108 ? 0.752 22.722 15.206 1.00 67.38 108 GLU A O 1
ATOM 833 N N . ILE A 1 109 ? -1.467 22.366 15.327 1.00 67.25 109 ILE A N 1
ATOM 834 C CA . ILE A 1 109 ? -1.654 22.129 13.892 1.00 67.25 109 ILE A CA 1
ATOM 835 C C . ILE A 1 109 ? -1.317 23.400 13.105 1.00 67.25 109 ILE A C 1
ATOM 837 O O . ILE A 1 109 ? -0.591 23.325 12.113 1.00 67.25 109 ILE A O 1
ATOM 841 N N . ARG A 1 110 ? -1.789 24.565 13.566 1.00 71.69 110 ARG A N 1
ATOM 842 C CA . ARG A 1 110 ? -1.512 25.860 12.934 1.00 71.69 110 ARG A CA 1
ATOM 843 C C . ARG A 1 110 ? -0.020 26.198 12.948 1.00 71.69 110 ARG A C 1
ATOM 845 O O . ARG A 1 110 ? 0.533 26.488 11.894 1.00 71.69 110 ARG A O 1
ATOM 852 N N . MET A 1 111 ? 0.640 26.069 14.098 1.00 72.06 111 MET A N 1
ATOM 853 C CA . MET A 1 111 ? 2.080 26.330 14.232 1.00 72.06 111 MET A CA 1
ATOM 854 C C . MET A 1 111 ? 2.920 25.434 13.304 1.00 72.06 111 MET A C 1
ATOM 856 O O . MET A 1 111 ? 3.894 25.878 12.698 1.00 72.06 111 MET A O 1
ATOM 860 N N . ARG A 1 112 ? 2.540 24.159 13.154 1.00 69.81 112 ARG A N 1
ATOM 861 C CA . ARG A 1 112 ? 3.231 23.220 12.255 1.00 69.81 112 ARG A CA 1
ATOM 862 C C . ARG A 1 112 ? 2.988 23.539 10.780 1.00 69.81 112 ARG A C 1
ATOM 864 O O . ARG A 1 112 ? 3.904 23.350 9.980 1.00 69.81 112 ARG A O 1
ATOM 871 N N . ALA A 1 113 ? 1.778 23.981 10.430 1.00 68.50 113 ALA A N 1
ATOM 872 C CA . ALA A 1 113 ? 1.440 24.405 9.073 1.00 68.50 113 ALA A CA 1
ATOM 873 C C . ALA A 1 113 ? 2.247 25.647 8.673 1.00 68.50 113 ALA A C 1
ATOM 875 O O . ALA A 1 113 ? 2.831 25.668 7.595 1.00 68.50 113 ALA A O 1
ATOM 876 N N . GLU A 1 114 ? 2.352 26.629 9.571 1.00 68.25 114 GLU A N 1
ATOM 877 C CA . GLU A 1 114 ? 3.146 27.849 9.372 1.00 68.25 114 GLU A CA 1
ATOM 878 C C . GLU A 1 114 ? 4.638 27.520 9.178 1.00 68.25 114 GLU A C 1
ATOM 880 O O . GLU A 1 114 ? 5.250 27.994 8.225 1.00 68.25 114 GLU A O 1
ATOM 885 N N . LYS A 1 115 ? 5.196 26.593 9.969 1.00 67.81 115 LYS A N 1
ATOM 886 C CA . LYS A 1 115 ? 6.578 26.107 9.791 1.00 67.81 115 LYS A CA 1
ATOM 887 C C . LYS A 1 115 ? 6.826 25.415 8.440 1.00 67.81 115 LYS A C 1
ATOM 889 O O . LYS A 1 115 ? 7.947 25.436 7.946 1.00 67.81 115 LYS A O 1
ATOM 894 N N . HIS A 1 116 ? 5.823 24.748 7.864 1.00 56.22 116 HIS A N 1
ATOM 895 C CA . HIS A 1 116 ? 5.961 24.106 6.548 1.00 56.22 116 HIS A CA 1
ATOM 896 C C . HIS A 1 116 ? 5.818 25.091 5.382 1.00 56.22 116 HIS A C 1
ATOM 898 O O . HIS A 1 116 ? 6.352 24.816 4.314 1.00 56.22 116 HIS A O 1
ATOM 904 N N . VAL A 1 117 ? 5.141 26.227 5.578 1.00 60.41 117 VAL A N 1
ATOM 905 C CA . VAL A 1 117 ? 5.032 27.295 4.570 1.00 60.41 117 VAL A CA 1
ATOM 906 C C . VAL A 1 117 ? 6.363 28.039 4.388 1.00 60.41 117 VAL A C 1
ATOM 908 O O . VAL A 1 117 ? 6.687 28.410 3.269 1.00 60.41 117 VAL A O 1
ATOM 911 N N . GLU A 1 118 ? 7.182 28.171 5.437 1.00 54.19 118 GLU A N 1
ATOM 912 C CA . GLU A 1 118 ? 8.525 28.784 5.352 1.00 54.19 118 GLU A CA 1
ATOM 913 C C . GLU A 1 118 ? 9.569 27.949 4.584 1.00 54.19 118 GLU A C 1
ATOM 915 O O . GLU A 1 118 ? 10.652 28.448 4.304 1.00 54.19 118 GLU A O 1
ATOM 920 N N . VAL A 1 119 ? 9.275 26.691 4.232 1.00 51.84 119 VAL A N 1
ATOM 921 C CA . VAL A 1 119 ? 10.221 25.797 3.527 1.00 51.84 119 VAL A CA 1
ATOM 922 C C . VAL A 1 119 ? 9.984 25.765 2.004 1.00 51.84 119 VAL A C 1
ATOM 924 O O . VAL A 1 119 ? 10.782 25.174 1.285 1.00 51.84 119 VAL A O 1
ATOM 927 N N . GLU A 1 120 ? 8.926 26.407 1.488 1.00 43.66 120 GLU A N 1
ATOM 928 C CA . GLU A 1 120 ? 8.629 26.467 0.039 1.00 43.66 120 GLU A CA 1
ATOM 929 C C . GLU A 1 120 ? 9.007 27.804 -0.644 1.00 43.66 120 GLU A C 1
ATOM 931 O O . GLU A 1 120 ? 8.723 27.966 -1.829 1.00 43.66 120 GLU A O 1
ATOM 936 N N . GLU A 1 121 ? 9.674 28.738 0.050 1.00 45.84 121 GLU A N 1
ATOM 937 C CA . GLU A 1 121 ? 10.199 29.994 -0.535 1.00 45.84 121 GLU A CA 1
ATOM 938 C C . GLU A 1 121 ? 11.746 30.069 -0.537 1.00 45.84 121 GLU A C 1
ATOM 940 O O . GLU A 1 121 ? 12.314 31.098 -0.179 1.00 45.84 121 GLU A O 1
ATOM 945 N N . ASP A 1 122 ? 12.428 28.998 -0.966 1.00 37.16 122 ASP A N 1
ATOM 946 C CA . ASP A 1 122 ? 13.844 29.018 -1.398 1.00 37.16 122 ASP A CA 1
ATOM 947 C C . ASP A 1 122 ? 14.055 28.190 -2.683 1.00 37.16 122 ASP A C 1
ATOM 949 O O . ASP A 1 122 ? 13.599 27.020 -2.733 1.00 37.16 122 ASP A O 1
#

InterPro domains:
  IPR005162 Retrotransposon-derived protein PEG10, N-terminal capsid-like domain [PF03732] (13-83)

Organism: Mucuna pruriens (NCBI:txid157652)